Protein AF-A0A7W8AEE6-F1 (afdb_monomer_lite)

Secondary structure (DSSP, 8-state):
---------EEPPPS-STTPPPPP-HHHH-SSSSSS--PPPP--TTEESS-HHHHHHHHHHHSTTTEEEEE-S-THHHHHHHHH-TTHHHHEEEEEE----SS--S-------TT------------SS-----PPP----

InterPro domains:
  IPR001910 Inosine/uridine-preferring nucleoside hydrolase domain [PF01156] (7-103)
  IPR023186 Inosine/uridine-preferring nucleoside hydrolase [PTHR12304] (7-104)
  IPR036452 Ribonucleoside hydrolase-like [G3DSA:3.90.245.10] (1-119)
  IPR036452 Ribonucleoside hydrolase-like [SSF53590] (7-106)

Structure (mmCIF, N/CA/C/O backbone):
data_AF-A0A7W8AEE6-F1
#
_entry.id   AF-A0A7W8AEE6-F1
#
loop_
_atom_site.group_PDB
_atom_site.id
_atom_site.type_symbol
_atom_site.label_atom_id
_atom_site.label_alt_id
_atom_site.label_comp_id
_atom_site.label_asym_id
_atom_site.label_entity_id
_atom_site.label_seq_id
_atom_site.pdbx_PDB_ins_code
_atom_site.Cartn_x
_atom_site.Cartn_y
_atom_site.Cartn_z
_atom_site.occupancy
_atom_site.B_iso_or_equiv
_atom_site.auth_seq_id
_atom_site.auth_comp_id
_atom_site.auth_asym_id
_atom_site.auth_atom_id
_atom_site.pdbx_PDB_model_num
ATOM 1 N N . MET A 1 1 ? 1.374 18.018 -21.351 1.00 42.91 1 MET A N 1
ATOM 2 C CA . MET A 1 1 ? 0.951 16.893 -20.493 1.00 42.91 1 MET A CA 1
ATOM 3 C C . MET A 1 1 ? 0.716 17.477 -19.107 1.00 42.91 1 MET A C 1
ATOM 5 O O . MET A 1 1 ? 1.687 17.771 -18.421 1.00 42.91 1 MET A O 1
ATOM 9 N N . GLU A 1 2 ? -0.526 17.819 -18.765 1.00 39.62 2 GLU A N 1
ATOM 10 C CA . GLU A 1 2 ? -0.835 18.448 -17.473 1.00 39.62 2 GLU A CA 1
ATOM 11 C C . GLU A 1 2 ? -0.493 17.491 -16.326 1.00 39.62 2 GLU A C 1
ATOM 13 O O . GLU A 1 2 ? -0.873 16.320 -16.338 1.00 39.62 2 GLU A O 1
ATOM 18 N N . ARG A 1 3 ? 0.274 17.987 -15.352 1.00 49.72 3 ARG A N 1
ATOM 19 C CA . ARG A 1 3 ? 0.543 17.282 -14.098 1.00 49.72 3 ARG A CA 1
ATOM 20 C C . ARG A 1 3 ? -0.778 17.197 -13.331 1.00 49.72 3 ARG A C 1
ATOM 22 O O . ARG A 1 3 ? -1.329 18.260 -13.046 1.00 49.72 3 ARG A O 1
ATOM 29 N N . PRO A 1 4 ? -1.271 16.017 -12.923 1.00 47.66 4 PRO A N 1
ATOM 30 C CA . PRO A 1 4 ? -2.264 15.989 -11.864 1.00 47.66 4 PRO A CA 1
ATOM 31 C C . PRO A 1 4 ? -1.574 16.524 -10.604 1.00 47.66 4 PRO A C 1
ATOM 33 O O . PRO A 1 4 ? -0.732 15.856 -10.005 1.00 47.66 4 PRO A O 1
ATOM 36 N N . ALA A 1 5 ? -1.864 17.775 -10.250 1.00 52.12 5 ALA A N 1
ATOM 37 C CA . ALA A 1 5 ? -1.551 18.330 -8.944 1.00 52.12 5 ALA A CA 1
ATOM 38 C C . ALA A 1 5 ? -2.446 17.605 -7.935 1.00 52.12 5 ALA A C 1
ATOM 40 O O . ALA A 1 5 ? -3.553 18.045 -7.649 1.00 52.12 5 ALA A O 1
ATOM 41 N N . CYS A 1 6 ? -2.038 16.412 -7.503 1.00 64.44 6 CYS A N 1
ATOM 42 C CA . CYS A 1 6 ? -2.761 15.705 -6.464 1.00 64.44 6 CYS A CA 1
ATOM 43 C C . CYS A 1 6 ? -2.102 16.024 -5.122 1.00 64.44 6 CYS A C 1
ATOM 45 O O . CYS A 1 6 ? -0.984 15.589 -4.855 1.00 64.44 6 CYS A O 1
ATOM 47 N N . ASP A 1 7 ? -2.824 16.731 -4.255 1.00 83.69 7 ASP A N 1
ATOM 48 C CA . ASP A 1 7 ? -2.455 16.983 -2.850 1.00 83.69 7 ASP A CA 1
ATOM 49 C C . ASP A 1 7 ? -2.571 15.713 -1.981 1.00 83.69 7 ASP A C 1
ATOM 51 O O . ASP A 1 7 ? -2.767 15.756 -0.768 1.00 83.69 7 ASP A O 1
ATOM 55 N N . VAL A 1 8 ? -2.488 14.543 -2.617 1.00 89.56 8 VAL A N 1
ATOM 56 C CA . VAL A 1 8 ? -2.652 13.240 -1.987 1.00 89.56 8 VAL A CA 1
ATOM 57 C C . VAL A 1 8 ? -1.343 12.876 -1.288 1.00 89.56 8 VAL A C 1
ATOM 59 O O . VAL A 1 8 ? -0.289 12.878 -1.939 1.00 89.56 8 VAL A O 1
ATOM 62 N N . PRO A 1 9 ? -1.381 12.531 0.011 1.00 92.38 9 PRO A N 1
ATOM 63 C CA . PRO A 1 9 ? -0.184 12.174 0.754 1.00 92.38 9 PRO A CA 1
ATOM 64 C C . PRO A 1 9 ? 0.460 10.915 0.168 1.00 92.38 9 PRO A C 1
ATOM 66 O O . PRO A 1 9 ? -0.190 9.887 -0.033 1.00 92.38 9 PRO A O 1
ATOM 69 N N . LEU A 1 10 ? 1.766 10.992 -0.069 1.00 93.25 10 LEU A N 1
ATOM 70 C CA . LEU A 1 10 ? 2.591 9.885 -0.528 1.00 93.25 10 LEU A CA 1
ATOM 71 C C . LEU A 1 10 ? 3.424 9.373 0.646 1.00 93.25 10 LEU A C 1
ATOM 73 O O . LEU A 1 10 ? 4.173 10.130 1.245 1.00 93.25 10 LEU A O 1
ATOM 77 N N . ALA A 1 11 ? 3.339 8.086 0.968 1.00 95.31 11 ALA A N 1
ATOM 78 C CA . ALA A 1 11 ? 4.130 7.481 2.040 1.00 95.31 11 ALA A CA 1
ATOM 79 C C . ALA A 1 11 ? 5.049 6.385 1.502 1.00 95.31 11 ALA A C 1
ATOM 81 O O . ALA A 1 11 ? 4.654 5.577 0.657 1.00 95.31 11 ALA A O 1
ATOM 82 N N . LYS A 1 12 ? 6.272 6.309 2.035 1.00 94.94 12 LYS A N 1
ATOM 83 C CA . LYS A 1 12 ? 7.222 5.253 1.663 1.00 94.94 12 LYS A CA 1
ATOM 84 C C . LYS A 1 12 ? 6.788 3.906 2.253 1.00 94.94 12 LYS A C 1
ATOM 86 O O . LYS A 1 12 ? 6.501 3.794 3.446 1.00 94.94 12 LYS A O 1
ATOM 91 N N . GLY A 1 13 ? 6.741 2.878 1.406 1.00 93.12 13 GLY A N 1
ATOM 92 C CA . GLY A 1 13 ? 6.409 1.504 1.794 1.00 93.12 13 GLY A CA 1
ATOM 93 C C . GLY A 1 13 ? 7.594 0.703 2.339 1.00 93.12 13 GLY A C 1
ATOM 94 O O . GLY A 1 13 ? 8.749 1.121 2.255 1.00 93.12 13 GLY A O 1
ATOM 95 N N . ALA A 1 14 ? 7.303 -0.484 2.870 1.00 90.69 14 ALA A N 1
ATOM 96 C CA . ALA A 1 14 ? 8.312 -1.445 3.301 1.00 90.69 14 ALA A CA 1
ATOM 97 C C . ALA A 1 14 ? 9.053 -2.070 2.106 1.00 90.69 14 ALA A C 1
ATOM 99 O O . ALA A 1 14 ? 8.448 -2.366 1.075 1.00 90.69 14 ALA A O 1
ATOM 100 N N . GLN A 1 15 ? 10.354 -2.331 2.267 1.00 83.31 15 GLN A N 1
ATOM 101 C CA . GLN A 1 15 ? 11.195 -2.917 1.208 1.00 83.31 15 GLN A CA 1
ATOM 102 C C . GLN A 1 15 ? 10.995 -4.428 1.008 1.00 83.31 15 GLN A C 1
ATOM 104 O O . GLN A 1 15 ? 11.409 -4.983 -0.009 1.00 83.31 15 GLN A O 1
ATOM 109 N N . GLY A 1 16 ? 10.303 -5.080 1.942 1.00 78.69 16 GLY A N 1
ATOM 110 C CA . GLY A 1 16 ? 9.823 -6.446 1.806 1.00 78.69 16 GLY A CA 1
ATOM 111 C C . GLY A 1 16 ? 9.339 -7.018 3.133 1.00 78.69 16 GLY A C 1
ATOM 112 O O . GLY A 1 16 ? 9.352 -6.348 4.167 1.00 78.69 16 GLY A O 1
ATOM 113 N N . LEU A 1 17 ? 8.819 -8.244 3.082 1.00 74.56 17 LEU A N 1
ATOM 114 C CA . LEU A 1 17 ? 8.256 -8.918 4.250 1.00 74.56 17 LEU A CA 1
ATOM 115 C C . LEU A 1 17 ? 9.346 -9.733 4.953 1.00 74.56 17 LEU A C 1
ATOM 117 O O . LEU A 1 17 ? 10.092 -10.448 4.287 1.00 74.56 17 LEU A O 1
ATOM 121 N N . ALA A 1 18 ? 9.406 -9.658 6.286 1.00 71.56 18 ALA A N 1
ATOM 122 C CA . ALA A 1 18 ? 10.310 -10.461 7.118 1.00 71.56 18 ALA A CA 1
ATOM 123 C C . ALA A 1 18 ? 11.795 -10.400 6.689 1.00 71.56 18 ALA A C 1
ATOM 125 O O . ALA A 1 18 ? 12.483 -11.418 6.663 1.00 71.56 18 ALA A O 1
ATOM 126 N N . GLY A 1 19 ? 12.280 -9.211 6.314 1.00 67.75 19 GLY A N 1
ATOM 127 C CA . GLY A 1 19 ? 13.667 -9.009 5.871 1.00 67.75 19 GLY A CA 1
ATOM 128 C C . GLY A 1 19 ? 13.963 -9.487 4.445 1.00 67.75 19 GLY A C 1
ATOM 129 O O . GLY A 1 19 ? 15.110 -9.427 4.013 1.00 67.75 19 GLY A O 1
ATOM 130 N N . GLY A 1 20 ? 12.954 -9.949 3.701 1.00 70.94 20 GLY A N 1
ATOM 131 C CA . GLY A 1 20 ? 13.085 -10.190 2.267 1.00 70.94 20 GLY A CA 1
ATOM 132 C C . GLY A 1 20 ? 13.189 -8.884 1.479 1.00 70.94 20 GLY A C 1
ATOM 133 O O . GLY A 1 20 ? 12.693 -7.847 1.914 1.00 70.94 20 GLY A O 1
ATOM 134 N N . THR A 1 21 ? 13.792 -8.949 0.297 1.00 69.50 21 THR A N 1
ATOM 135 C CA . THR A 1 21 ? 13.828 -7.855 -0.679 1.00 69.50 21 THR A CA 1
ATOM 136 C C . THR A 1 21 ? 12.786 -8.084 -1.770 1.00 69.50 21 THR A C 1
ATOM 138 O O . THR A 1 21 ? 12.470 -9.226 -2.118 1.00 69.50 21 THR A O 1
ATOM 141 N N . ALA A 1 22 ? 12.229 -7.004 -2.314 1.00 71.81 22 ALA A N 1
ATOM 142 C CA . ALA A 1 22 ? 11.427 -7.087 -3.528 1.00 71.81 22 ALA A CA 1
ATOM 143 C C . ALA A 1 22 ? 12.312 -7.514 -4.712 1.00 71.81 22 ALA A C 1
ATOM 145 O O . ALA A 1 22 ? 13.358 -6.915 -4.950 1.00 71.81 22 ALA A O 1
ATOM 146 N N . ASP A 1 23 ? 11.879 -8.538 -5.449 1.00 76.25 23 ASP A N 1
ATOM 147 C CA . ASP A 1 23 ? 12.530 -8.924 -6.701 1.00 76.25 23 ASP A CA 1
ATOM 148 C C . ASP A 1 23 ? 11.976 -8.049 -7.825 1.00 76.25 23 ASP A C 1
ATOM 150 O O . ASP A 1 23 ? 10.766 -8.031 -8.073 1.00 76.25 23 ASP A O 1
ATOM 154 N N . TYR A 1 24 ? 12.866 -7.327 -8.495 1.00 80.94 24 TYR A N 1
ATOM 155 C CA . TYR A 1 24 ? 12.532 -6.492 -9.639 1.00 80.94 24 TYR A CA 1
ATOM 156 C C . TYR A 1 24 ? 12.655 -7.280 -10.949 1.00 80.94 24 TYR A C 1
ATOM 158 O O . TYR A 1 24 ? 13.534 -8.131 -11.080 1.00 80.94 24 TYR A O 1
ATOM 166 N N . VAL A 1 25 ? 11.764 -7.020 -11.912 1.00 86.69 25 VAL A N 1
ATOM 167 C CA . VAL A 1 25 ? 11.703 -7.758 -13.189 1.00 86.69 25 VAL A CA 1
ATOM 168 C C . VAL A 1 25 ? 11.794 -6.779 -14.367 1.00 86.69 25 VAL A C 1
ATOM 170 O O . VAL A 1 25 ? 10.781 -6.510 -15.027 1.00 86.69 25 VAL A O 1
ATOM 173 N N . PRO A 1 26 ? 12.989 -6.223 -14.642 1.00 87.94 26 PRO A N 1
ATOM 174 C CA . PRO A 1 26 ? 13.163 -5.184 -15.657 1.00 87.94 26 PRO A CA 1
ATOM 175 C C . PRO A 1 26 ? 12.814 -5.659 -17.072 1.00 87.94 26 PRO A C 1
ATOM 177 O O . PRO A 1 26 ? 12.391 -4.874 -17.914 1.00 87.94 26 PRO A O 1
ATOM 180 N N . GLN A 1 27 ? 12.877 -6.969 -17.330 1.00 90.81 27 GLN A N 1
ATOM 181 C CA . GLN A 1 27 ? 12.493 -7.568 -18.613 1.00 90.81 27 GLN A CA 1
ATOM 182 C C . GLN A 1 27 ? 11.010 -7.362 -18.957 1.00 90.81 27 GLN A C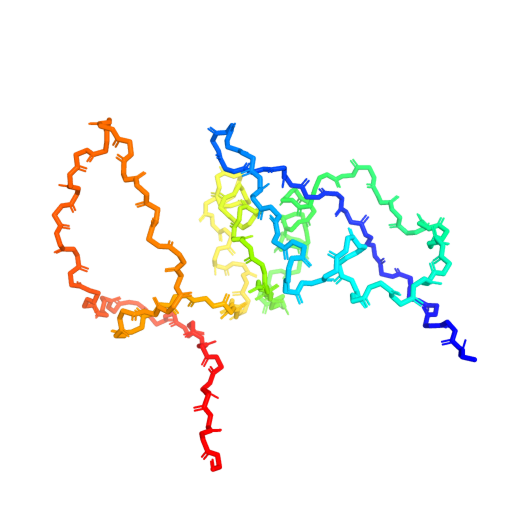 1
ATOM 184 O O . GLN A 1 27 ? 10.635 -7.482 -20.120 1.00 90.81 27 GLN A O 1
ATOM 189 N N . ILE A 1 28 ? 10.162 -7.110 -17.954 1.00 89.38 28 ILE A N 1
ATOM 190 C CA . ILE A 1 28 ? 8.725 -6.871 -18.138 1.00 89.38 28 ILE A CA 1
ATOM 191 C C . ILE A 1 28 ? 8.403 -5.380 -18.007 1.00 89.38 28 ILE A C 1
ATOM 193 O O . ILE A 1 28 ? 7.570 -4.876 -18.756 1.00 89.38 28 ILE A O 1
ATOM 197 N N . HIS A 1 29 ? 9.040 -4.683 -17.063 1.00 89.94 29 HIS A N 1
ATOM 198 C CA . HIS A 1 29 ? 8.655 -3.323 -16.673 1.00 89.94 29 HIS A CA 1
ATOM 199 C C . HIS A 1 29 ? 9.652 -2.225 -17.089 1.00 89.94 29 HIS A C 1
ATOM 201 O O . HIS A 1 29 ? 9.390 -1.059 -16.817 1.00 89.94 29 HIS A O 1
ATOM 207 N N . GLY A 1 30 ? 10.750 -2.554 -17.777 1.00 91.81 30 GLY A N 1
ATOM 208 C CA . GLY A 1 30 ? 11.862 -1.624 -18.023 1.00 91.81 30 GLY A CA 1
ATOM 209 C C . GLY A 1 30 ? 12.769 -1.481 -16.798 1.00 91.81 30 GLY A C 1
ATOM 210 O O . GLY A 1 30 ? 12.471 -2.030 -15.745 1.00 91.81 30 GLY A O 1
ATOM 211 N N . GLU A 1 31 ? 13.879 -0.756 -16.916 1.00 90.44 31 GLU A N 1
ATOM 212 C CA . GLU A 1 31 ? 14.765 -0.449 -15.782 1.00 90.44 31 GLU A CA 1
ATOM 213 C C . GLU A 1 31 ? 14.134 0.592 -14.846 1.00 90.44 31 GLU A C 1
ATOM 215 O O . GLU A 1 31 ? 14.318 0.525 -13.634 1.00 90.44 31 GLU A O 1
ATOM 220 N N . ASP A 1 32 ? 13.298 1.481 -15.384 1.00 87.50 32 ASP A N 1
ATOM 221 C CA . ASP A 1 32 ? 12.600 2.552 -14.656 1.00 87.50 32 ASP A CA 1
ATOM 222 C C . ASP A 1 32 ? 11.226 2.149 -14.076 1.00 87.50 32 ASP A C 1
ATOM 224 O O . ASP A 1 32 ? 10.614 2.913 -13.332 1.00 87.50 32 ASP A O 1
ATOM 228 N N . GLY A 1 33 ? 10.716 0.964 -14.422 1.00 88.25 33 GLY A N 1
ATOM 229 C CA . GLY A 1 33 ? 9.406 0.458 -14.004 1.00 88.25 33 GLY A CA 1
ATOM 230 C C . GLY A 1 33 ? 8.244 0.974 -14.858 1.00 88.25 33 GLY A C 1
ATOM 231 O O . GLY A 1 33 ? 7.096 0.577 -14.641 1.00 88.25 33 GLY A O 1
ATOM 232 N N . PHE A 1 34 ? 8.543 1.821 -15.844 1.00 90.50 34 PHE A N 1
ATOM 233 C CA . PHE A 1 34 ? 7.612 2.476 -16.760 1.00 90.50 34 PHE A CA 1
ATOM 234 C C . PHE A 1 34 ? 7.920 2.174 -18.237 1.00 90.50 34 PHE A C 1
ATOM 236 O O . PHE A 1 34 ? 7.438 2.869 -19.129 1.00 90.50 34 PHE A O 1
ATOM 243 N N . GLY A 1 35 ? 8.685 1.116 -18.516 1.00 91.25 35 GLY A N 1
ATOM 244 C CA . GLY A 1 35 ? 9.025 0.692 -19.873 1.00 91.25 35 GLY A CA 1
ATOM 245 C C . GLY A 1 35 ? 10.133 1.517 -20.530 1.00 91.25 35 GLY A C 1
ATOM 246 O O . GLY A 1 35 ? 10.169 1.596 -21.755 1.00 91.25 35 GLY A O 1
ATOM 247 N N . ASN A 1 36 ? 11.035 2.108 -19.742 1.00 91.19 36 ASN A N 1
ATOM 248 C CA . ASN A 1 36 ? 12.108 3.007 -20.185 1.00 91.19 36 ASN A CA 1
ATOM 249 C C . ASN A 1 36 ? 11.570 4.253 -20.903 1.00 91.19 36 ASN A C 1
ATOM 251 O O . ASN A 1 36 ? 12.128 4.711 -21.901 1.00 91.19 36 ASN A O 1
ATOM 255 N N . ALA A 1 37 ? 10.454 4.784 -20.405 1.00 90.25 37 ALA A N 1
ATOM 256 C CA . ALA A 1 37 ? 9.763 5.926 -20.992 1.00 90.25 37 ALA A CA 1
ATOM 257 C C . ALA A 1 37 ? 10.473 7.266 -20.722 1.00 90.25 37 ALA A C 1
ATOM 259 O O . ALA A 1 37 ? 10.105 8.272 -21.329 1.00 90.25 37 ALA A O 1
ATOM 260 N N . ASN A 1 38 ? 11.495 7.285 -19.854 1.00 89.25 38 ASN A N 1
ATOM 261 C CA . ASN A 1 38 ? 12.295 8.469 -19.510 1.00 89.25 38 ASN A CA 1
ATOM 262 C C . ASN A 1 38 ? 11.441 9.646 -19.007 1.00 89.25 38 ASN A C 1
ATOM 264 O O . ASN A 1 38 ? 11.606 10.791 -19.437 1.00 89.25 38 ASN A O 1
ATOM 268 N N . PHE A 1 39 ? 10.505 9.367 -18.097 1.00 88.00 39 PHE A N 1
ATOM 269 C CA . PHE A 1 39 ? 9.761 10.421 -17.410 1.00 88.00 39 PHE A CA 1
ATOM 270 C C . PHE A 1 39 ? 10.695 11.268 -16.528 1.00 88.00 39 PHE A C 1
ATOM 272 O O . PHE A 1 39 ? 11.660 10.737 -15.979 1.00 88.00 39 PHE A O 1
ATOM 279 N N . PRO A 1 40 ? 10.418 12.575 -16.363 1.00 87.25 40 PRO A N 1
ATOM 280 C CA . PRO A 1 40 ? 11.169 13.402 -15.429 1.00 87.25 40 PRO A CA 1
ATOM 281 C C . PRO A 1 40 ? 10.931 12.939 -13.989 1.00 87.25 40 PRO A C 1
ATOM 283 O O . PRO A 1 40 ? 9.820 12.525 -13.641 1.00 87.25 40 PRO A O 1
ATOM 286 N N . ASP A 1 41 ? 11.952 13.079 -13.144 1.00 84.31 41 ASP A N 1
ATOM 287 C CA . ASP A 1 41 ? 11.821 12.782 -11.721 1.00 84.31 41 ASP A CA 1
ATOM 288 C C . ASP A 1 41 ? 10.706 13.632 -11.089 1.00 84.31 41 ASP A C 1
ATOM 290 O O . ASP A 1 41 ? 10.641 14.852 -11.302 1.00 84.31 41 ASP A O 1
ATOM 294 N N . PRO A 1 42 ? 9.801 13.022 -10.305 1.00 83.94 42 PRO A N 1
ATOM 295 C CA . PRO A 1 42 ? 8.752 13.774 -9.646 1.00 83.94 42 PRO A CA 1
ATOM 296 C C . PRO A 1 42 ? 9.343 14.609 -8.505 1.00 83.94 42 PRO A C 1
ATOM 298 O O . PRO A 1 42 ? 10.294 14.218 -7.837 1.00 83.94 42 PRO A O 1
ATOM 301 N N . ALA A 1 43 ? 8.725 15.752 -8.214 1.00 84.25 43 ALA A N 1
ATOM 302 C CA . ALA A 1 43 ? 9.180 16.654 -7.153 1.00 84.25 43 ALA A CA 1
ATOM 303 C C . ALA A 1 43 ? 8.894 16.145 -5.718 1.00 84.25 43 ALA A C 1
ATOM 305 O O . ALA A 1 43 ? 9.241 16.826 -4.759 1.00 84.25 43 ALA A O 1
ATOM 306 N N . TYR A 1 44 ? 8.227 14.988 -5.565 1.00 85.25 44 TYR A N 1
ATOM 307 C CA . TYR A 1 44 ? 7.865 14.346 -4.287 1.00 85.25 44 TYR A CA 1
ATOM 308 C C . TYR A 1 44 ? 7.267 15.290 -3.220 1.00 85.25 44 TYR A C 1
ATOM 310 O O . TYR A 1 44 ? 7.444 15.082 -2.022 1.00 85.25 44 TYR A O 1
ATOM 318 N N . THR A 1 45 ? 6.521 16.316 -3.634 1.00 87.94 45 THR A N 1
ATOM 319 C CA . THR A 1 45 ? 6.047 17.397 -2.749 1.00 87.94 45 THR A CA 1
ATOM 320 C C . THR A 1 45 ? 5.059 16.946 -1.674 1.00 87.94 45 THR A C 1
ATOM 322 O O . THR A 1 45 ? 4.901 17.634 -0.674 1.00 87.94 45 THR A O 1
ATOM 325 N N . THR A 1 46 ? 4.400 15.800 -1.861 1.00 89.94 46 THR A N 1
ATOM 326 C CA . THR A 1 46 ? 3.444 15.227 -0.901 1.00 89.94 46 THR A CA 1
ATOM 327 C C . THR A 1 46 ? 4.021 14.057 -0.103 1.00 89.94 46 THR A C 1
ATOM 329 O O . THR A 1 46 ? 3.273 13.338 0.562 1.00 89.94 46 THR A O 1
ATOM 332 N N . LEU A 1 47 ? 5.340 13.832 -0.168 1.00 92.56 47 LEU A N 1
ATOM 333 C CA . LEU A 1 47 ? 5.996 12.769 0.585 1.00 92.56 47 LEU A CA 1
ATOM 334 C C . LEU A 1 47 ? 5.924 13.060 2.090 1.00 92.56 47 LEU A C 1
ATOM 336 O O . LEU A 1 47 ? 6.527 14.011 2.583 1.00 92.56 47 LEU A O 1
ATOM 340 N N . VAL A 1 48 ? 5.214 12.211 2.826 1.00 94.69 48 VAL A N 1
ATOM 341 C CA . VAL A 1 48 ? 5.109 12.288 4.284 1.00 94.69 48 VAL A CA 1
ATOM 342 C C . VAL A 1 48 ? 6.181 11.430 4.959 1.00 94.69 48 VAL A C 1
ATOM 344 O O . VAL A 1 48 ? 6.602 10.399 4.432 1.00 94.69 48 VAL A O 1
ATOM 347 N N . GLY A 1 49 ? 6.605 11.835 6.161 1.00 94.50 49 GLY A N 1
ATOM 348 C CA . GLY A 1 49 ? 7.591 11.093 6.961 1.00 94.50 49 GLY A CA 1
ATOM 349 C C . GLY A 1 49 ? 7.061 9.785 7.565 1.00 94.50 49 GLY A C 1
ATOM 350 O O . GLY A 1 49 ? 7.842 8.933 7.986 1.00 94.50 49 GLY A O 1
ATOM 351 N N . THR A 1 50 ? 5.740 9.605 7.596 1.00 95.56 50 THR A N 1
ATOM 352 C CA . THR A 1 50 ? 5.090 8.402 8.125 1.00 95.56 50 THR A CA 1
ATOM 353 C C . THR A 1 50 ? 5.233 7.229 7.156 1.00 95.56 50 THR A C 1
ATOM 355 O O . THR A 1 50 ? 5.008 7.359 5.953 1.00 95.56 50 THR A O 1
ATOM 358 N N . ALA A 1 51 ? 5.562 6.046 7.679 1.00 96.25 51 ALA A N 1
ATOM 359 C CA . ALA A 1 51 ? 5.609 4.822 6.883 1.00 96.25 51 ALA A CA 1
ATOM 360 C C . ALA A 1 51 ? 4.214 4.438 6.355 1.00 96.25 51 ALA A C 1
ATOM 362 O O . ALA A 1 51 ? 3.219 4.570 7.067 1.00 96.25 51 ALA A O 1
ATOM 363 N N . ALA A 1 52 ? 4.131 3.880 5.142 1.00 96.12 52 ALA A N 1
ATOM 364 C CA . ALA A 1 52 ? 2.850 3.598 4.480 1.00 96.12 52 ALA A CA 1
ATOM 365 C C . ALA A 1 52 ? 1.906 2.690 5.292 1.00 96.12 52 ALA A C 1
ATOM 367 O O . ALA A 1 52 ? 0.691 2.885 5.273 1.00 96.12 52 ALA A O 1
ATOM 368 N N . ALA A 1 53 ? 2.450 1.708 6.022 1.00 95.88 53 ALA A N 1
ATOM 369 C CA . ALA A 1 53 ? 1.655 0.834 6.885 1.00 95.88 53 ALA A CA 1
ATOM 370 C C . ALA A 1 53 ? 1.034 1.599 8.065 1.00 95.88 53 ALA A C 1
ATOM 372 O O . ALA A 1 53 ? -0.145 1.414 8.351 1.00 95.88 53 ALA A O 1
ATOM 373 N N . GLN A 1 54 ? 1.800 2.496 8.694 1.00 97.19 54 GLN A N 1
ATOM 374 C CA . GLN A 1 54 ? 1.306 3.334 9.786 1.00 97.19 54 GLN A CA 1
ATOM 375 C C . GLN A 1 54 ? 0.268 4.337 9.275 1.00 97.19 54 GLN A C 1
ATOM 377 O O . GLN A 1 54 ? -0.813 4.420 9.843 1.00 97.19 54 GLN A O 1
ATOM 382 N N . LEU A 1 55 ? 0.532 4.992 8.138 1.00 97.19 55 LEU A N 1
ATOM 383 C CA . LEU A 1 55 ? -0.435 5.899 7.513 1.00 97.19 55 LEU A CA 1
ATOM 384 C C . LEU A 1 55 ? -1.763 5.185 7.203 1.00 97.19 55 LEU A C 1
ATOM 386 O O . LEU A 1 55 ? -2.830 5.750 7.412 1.00 97.19 55 LEU A O 1
ATOM 390 N N . THR A 1 56 ? -1.709 3.928 6.748 1.00 96.69 56 THR A N 1
ATOM 391 C CA . THR A 1 56 ? -2.916 3.117 6.503 1.00 96.69 56 THR A CA 1
ATOM 392 C C . THR A 1 56 ? -3.728 2.916 7.786 1.00 96.69 56 THR A C 1
ATOM 394 O O . THR A 1 56 ? -4.949 3.053 7.764 1.00 96.69 56 THR A O 1
ATOM 397 N N . VAL A 1 57 ? -3.060 2.596 8.899 1.00 97.38 57 VAL A N 1
ATOM 398 C CA . VAL A 1 57 ? -3.707 2.413 10.208 1.00 97.38 57 VAL A CA 1
ATOM 399 C C . VAL A 1 57 ? -4.298 3.727 10.711 1.00 97.38 57 VAL A C 1
ATOM 401 O O . VAL A 1 57 ? -5.449 3.748 11.143 1.00 97.38 57 VAL A O 1
ATOM 404 N N . ASP A 1 58 ? -3.547 4.823 10.620 1.00 97.06 58 ASP A N 1
ATOM 405 C CA . ASP A 1 58 ? -3.981 6.137 11.095 1.00 97.06 58 ASP A CA 1
ATOM 406 C C . ASP A 1 58 ? -5.224 6.610 10.339 1.00 97.06 58 ASP A C 1
ATOM 408 O O . ASP A 1 58 ? -6.220 6.977 10.963 1.00 97.06 58 ASP A O 1
ATOM 412 N N . LEU A 1 59 ? -5.216 6.503 9.007 1.00 96.38 59 LEU A N 1
ATOM 413 C CA . LEU A 1 59 ? -6.372 6.845 8.180 1.00 96.38 59 LEU A CA 1
ATOM 414 C C . LEU A 1 59 ? -7.575 5.949 8.497 1.00 96.38 59 LEU A C 1
ATOM 416 O O . LEU A 1 59 ? -8.684 6.453 8.651 1.00 96.38 59 LEU A O 1
ATOM 420 N N . ALA A 1 60 ? -7.382 4.636 8.656 1.00 96.69 60 ALA A N 1
ATOM 421 C CA . ALA A 1 60 ? -8.476 3.719 8.991 1.00 96.69 60 ALA A CA 1
ATOM 422 C C . ALA A 1 60 ? -9.063 3.959 10.391 1.00 96.69 60 ALA A C 1
ATOM 424 O O . ALA A 1 60 ? -10.233 3.661 10.634 1.00 96.69 60 ALA A O 1
ATOM 425 N N . ARG A 1 61 ? -8.272 4.495 11.326 1.00 96.06 61 ARG A N 1
ATOM 426 C CA . ARG A 1 61 ? -8.753 4.914 12.650 1.00 96.06 61 ARG A CA 1
ATOM 427 C C . ARG A 1 61 ? -9.507 6.237 12.599 1.00 96.06 61 ARG A C 1
ATOM 429 O O . ARG A 1 61 ? -10.482 6.376 13.328 1.00 96.06 61 ARG A O 1
ATOM 436 N N . GLN A 1 62 ? -9.065 7.169 11.759 1.00 96.75 62 GLN A N 1
ATOM 437 C CA . GLN A 1 62 ? -9.715 8.468 11.563 1.00 96.75 62 GLN A CA 1
ATOM 438 C C . GLN A 1 62 ? -11.038 8.344 10.795 1.00 96.75 62 GLN A C 1
ATOM 440 O O . GLN A 1 62 ? -11.981 9.066 11.100 1.00 96.75 62 GLN A O 1
ATOM 445 N N . HIS A 1 63 ? -11.122 7.397 9.855 1.00 95.75 63 HIS A N 1
ATOM 446 C CA . HIS A 1 63 ? -12.262 7.214 8.948 1.00 95.75 63 HIS A CA 1
ATOM 447 C C . HIS A 1 63 ? -12.788 5.763 8.960 1.00 95.75 63 HIS A C 1
ATOM 449 O O . HIS A 1 63 ? -12.713 5.052 7.947 1.00 95.75 63 HIS A O 1
ATOM 455 N N . PRO A 1 64 ? -13.282 5.264 10.108 1.00 94.38 64 PRO A N 1
ATOM 456 C CA . PRO A 1 64 ? -13.727 3.882 10.227 1.00 94.38 64 PRO A CA 1
ATOM 457 C C . PRO A 1 64 ? -14.965 3.620 9.359 1.00 94.38 64 PRO A C 1
ATOM 459 O O . PRO A 1 64 ? -15.982 4.294 9.470 1.00 94.38 64 PRO A O 1
ATOM 462 N N . GLY A 1 65 ? -14.897 2.593 8.517 1.00 93.44 65 GLY A N 1
ATOM 463 C CA . GLY A 1 65 ? -15.990 2.164 7.645 1.00 93.44 65 GLY A CA 1
ATOM 464 C C . GLY A 1 65 ? -16.108 2.946 6.335 1.00 93.44 65 GLY A C 1
ATOM 465 O O . GLY A 1 65 ? -16.976 2.613 5.528 1.00 93.44 65 GLY A O 1
ATOM 466 N N . GLU A 1 66 ? -15.225 3.918 6.085 1.00 95.44 66 GLU A N 1
ATOM 467 C CA . GLU A 1 66 ? -15.241 4.763 4.879 1.00 95.44 66 GLU A CA 1
ATOM 468 C C . GLU A 1 66 ? -14.158 4.379 3.858 1.00 95.44 66 GLU A C 1
ATOM 470 O O . GLU A 1 66 ? -14.289 4.646 2.661 1.00 95.44 66 GLU A O 1
ATOM 475 N N . LEU A 1 67 ? -13.072 3.741 4.308 1.00 96.00 67 LEU A N 1
ATOM 476 C CA . LEU A 1 67 ? -11.912 3.483 3.459 1.00 96.00 67 LEU A CA 1
ATOM 477 C C . LEU A 1 67 ? -11.997 2.154 2.706 1.00 96.00 67 LEU A C 1
ATOM 479 O O . LEU A 1 67 ? -12.224 1.085 3.278 1.00 96.00 67 LEU A O 1
ATOM 483 N N . THR A 1 68 ? -11.682 2.212 1.411 1.00 96.00 68 THR A N 1
ATOM 484 C CA . THR A 1 68 ? -11.399 1.031 0.588 1.00 96.00 68 THR A CA 1
ATOM 485 C C . THR A 1 68 ? -9.901 0.915 0.335 1.00 96.00 68 THR A C 1
ATOM 487 O O . THR A 1 68 ? -9.294 1.792 -0.274 1.00 96.00 68 THR A O 1
ATOM 490 N N . TYR A 1 69 ? -9.303 -0.197 0.756 1.00 95.50 69 TYR A N 1
ATOM 491 C CA . TYR A 1 69 ? -7.894 -0.482 0.509 1.00 95.50 69 TYR A CA 1
ATOM 492 C C . TYR A 1 69 ? -7.706 -1.169 -0.847 1.00 95.50 69 TYR A C 1
ATOM 494 O O . TYR A 1 69 ? -8.333 -2.198 -1.112 1.00 95.50 69 TYR A O 1
ATOM 502 N N . ILE A 1 70 ? -6.809 -0.643 -1.688 1.00 96.19 70 ILE A N 1
ATOM 503 C CA . ILE A 1 70 ? -6.485 -1.209 -3.005 1.00 96.19 70 ILE A CA 1
ATOM 504 C C . ILE A 1 70 ? -5.015 -1.649 -3.039 1.00 96.19 70 ILE A C 1
ATOM 506 O O . ILE A 1 70 ? -4.104 -0.827 -3.017 1.00 96.19 70 ILE A O 1
ATOM 510 N N . GLY A 1 71 ? -4.777 -2.959 -3.122 1.00 94.38 71 GLY A N 1
ATOM 511 C CA . GLY A 1 71 ? -3.445 -3.561 -3.207 1.00 94.38 71 GLY A CA 1
ATOM 512 C C . GLY A 1 71 ? -3.107 -4.038 -4.619 1.00 94.38 71 GLY A C 1
ATOM 513 O O . GLY A 1 71 ? -3.520 -5.125 -5.017 1.00 94.38 71 GLY A O 1
ATOM 514 N N . LEU A 1 72 ? -2.341 -3.250 -5.377 1.00 92.75 72 LEU A N 1
ATOM 515 C CA . LEU A 1 72 ? -1.917 -3.610 -6.744 1.00 92.75 72 LEU A CA 1
ATOM 516 C C . LEU A 1 72 ? -0.543 -4.294 -6.811 1.00 92.75 72 LEU A C 1
ATOM 518 O O . LEU A 1 72 ? -0.189 -4.859 -7.840 1.00 92.75 72 LEU A O 1
ATOM 522 N N . GLY A 1 73 ? 0.224 -4.245 -5.724 1.00 88.75 73 GLY A N 1
ATOM 523 C CA . GLY A 1 73 ? 1.536 -4.875 -5.611 1.00 88.75 73 GLY A CA 1
ATOM 524 C C . GLY A 1 73 ? 1.587 -5.928 -4.502 1.00 88.75 73 GLY A C 1
ATOM 525 O O . GLY A 1 73 ? 0.547 -6.377 -4.008 1.00 88.75 73 GLY A O 1
ATOM 526 N N . PRO A 1 74 ? 2.798 -6.315 -4.065 1.00 89.31 74 PRO A N 1
ATOM 527 C CA . PRO A 1 74 ? 2.970 -7.170 -2.900 1.00 89.31 74 PRO A CA 1
ATOM 528 C C . PRO A 1 74 ? 2.231 -6.602 -1.682 1.00 89.31 74 PRO A C 1
ATOM 530 O O . PRO A 1 74 ? 2.395 -5.437 -1.325 1.00 89.31 74 PRO A O 1
ATOM 533 N N . LEU A 1 75 ? 1.451 -7.442 -0.999 1.00 92.69 75 LEU A N 1
ATOM 534 C CA . LEU A 1 75 ? 0.624 -7.043 0.150 1.00 92.69 75 LEU A CA 1
ATOM 535 C C . LEU A 1 75 ? 1.432 -6.825 1.446 1.00 92.69 75 LEU A C 1
ATOM 537 O O . LEU A 1 75 ? 0.887 -6.913 2.542 1.00 92.69 75 LEU A O 1
ATOM 541 N N . THR A 1 76 ? 2.732 -6.537 1.337 1.00 92.50 76 THR A N 1
ATOM 542 C CA . THR A 1 76 ? 3.659 -6.360 2.463 1.00 92.50 76 THR A CA 1
ATOM 543 C C . THR A 1 76 ? 3.198 -5.254 3.410 1.00 92.50 76 THR A C 1
ATOM 545 O O . THR A 1 76 ? 3.147 -5.469 4.616 1.00 92.50 76 THR A O 1
ATOM 548 N N . ASN A 1 77 ? 2.812 -4.089 2.878 1.00 94.31 77 ASN A N 1
ATOM 549 C CA . ASN A 1 77 ? 2.356 -2.968 3.707 1.00 94.31 77 ASN A CA 1
ATOM 550 C C . ASN A 1 77 ? 1.054 -3.297 4.443 1.00 94.31 77 ASN A C 1
ATOM 552 O O . ASN A 1 77 ? 0.923 -2.954 5.612 1.00 94.31 77 ASN A O 1
ATOM 556 N N . LEU A 1 78 ? 0.126 -4.002 3.788 1.00 94.62 78 LEU A N 1
ATOM 557 C CA . LEU A 1 78 ? -1.115 -4.450 4.419 1.00 94.62 78 LEU A CA 1
ATOM 558 C C . LEU A 1 78 ? -0.838 -5.470 5.530 1.00 94.62 78 LEU A C 1
ATOM 560 O O . LEU A 1 78 ? -1.421 -5.377 6.603 1.00 94.62 78 LEU A O 1
ATOM 564 N N . ALA A 1 79 ? 0.078 -6.415 5.302 1.00 93.69 79 ALA A N 1
ATOM 565 C CA . ALA A 1 79 ? 0.474 -7.386 6.318 1.00 93.69 79 ALA A CA 1
ATOM 566 C C . ALA A 1 79 ? 1.095 -6.706 7.549 1.00 93.69 79 ALA A C 1
ATOM 568 O O . ALA A 1 79 ? 0.758 -7.062 8.672 1.00 93.69 79 ALA A O 1
ATOM 569 N N . ILE A 1 80 ? 1.957 -5.704 7.349 1.00 94.69 80 ILE A N 1
ATOM 570 C CA . ILE A 1 80 ? 2.532 -4.917 8.450 1.00 94.69 80 ILE A CA 1
ATOM 571 C C . ILE A 1 80 ? 1.442 -4.102 9.157 1.00 94.69 80 ILE A C 1
ATOM 573 O O . ILE A 1 80 ? 1.402 -4.087 10.381 1.00 94.69 80 ILE A O 1
ATOM 577 N N . ALA A 1 81 ? 0.525 -3.479 8.414 1.00 95.69 81 ALA A N 1
ATOM 578 C CA . ALA A 1 81 ? -0.586 -2.726 8.996 1.00 95.69 81 ALA A CA 1
ATOM 579 C C . ALA A 1 81 ? -1.482 -3.609 9.884 1.00 95.69 81 ALA A C 1
ATOM 581 O O . ALA A 1 81 ? -1.880 -3.177 10.958 1.00 95.69 81 ALA A O 1
ATOM 582 N N . LEU A 1 82 ? -1.721 -4.867 9.496 1.00 95.31 82 LEU A N 1
ATOM 583 C CA . LEU A 1 82 ? -2.457 -5.844 10.312 1.00 95.31 82 LEU A CA 1
ATOM 584 C C . LEU A 1 82 ? -1.716 -6.262 11.589 1.00 95.31 82 LEU A C 1
ATOM 586 O O . LEU A 1 82 ? -2.355 -6.636 12.567 1.00 95.31 82 LEU A O 1
ATOM 590 N N . LEU A 1 83 ? -0.380 -6.223 11.591 1.00 94.56 83 LEU A N 1
ATOM 591 C CA . LEU A 1 83 ? 0.408 -6.457 12.806 1.00 94.56 83 LEU A CA 1
ATOM 592 C C . LEU A 1 83 ? 0.342 -5.258 13.762 1.00 94.56 83 LEU A C 1
ATOM 594 O O . LEU A 1 83 ? 0.377 -5.450 14.973 1.00 94.56 83 LEU A O 1
ATOM 598 N N . LEU A 1 84 ? 0.253 -4.040 13.221 1.00 95.50 84 LEU A N 1
ATOM 599 C CA . LEU A 1 84 ? 0.120 -2.802 13.997 1.00 95.50 84 LEU A CA 1
ATOM 600 C C . LEU A 1 84 ? -1.302 -2.608 14.548 1.00 95.50 84 LEU A C 1
ATOM 602 O O . LEU A 1 84 ? -1.472 -2.090 15.651 1.00 95.50 84 LEU A O 1
ATOM 606 N N . ASP A 1 85 ? -2.318 -3.005 13.783 1.00 95.62 85 ASP A N 1
ATOM 607 C CA . ASP A 1 85 ? -3.728 -2.937 14.164 1.00 95.62 85 ASP A CA 1
ATOM 608 C C . ASP A 1 85 ? -4.470 -4.208 13.703 1.00 95.62 85 ASP A C 1
ATOM 610 O O . ASP A 1 85 ? -4.892 -4.302 12.545 1.00 95.62 85 ASP A O 1
ATOM 614 N N . PRO A 1 86 ? -4.646 -5.201 14.596 1.00 96.06 86 PRO A N 1
ATOM 615 C CA . PRO A 1 86 ? -5.376 -6.430 14.283 1.00 96.06 86 PRO A CA 1
ATOM 616 C C . PRO A 1 86 ? -6.850 -6.206 13.917 1.00 96.06 86 PRO A C 1
ATOM 618 O O . PRO A 1 86 ? -7.429 -7.020 13.194 1.00 96.06 86 PRO A O 1
ATOM 621 N N . ASP A 1 87 ? -7.446 -5.097 14.367 1.00 94.31 87 ASP A N 1
ATOM 622 C CA . ASP A 1 87 ? -8.840 -4.740 14.096 1.00 94.31 87 ASP A CA 1
ATOM 623 C C . ASP A 1 87 ? -9.003 -3.956 12.788 1.00 94.31 87 ASP A C 1
ATOM 625 O O . ASP A 1 87 ? -10.131 -3.666 12.383 1.00 94.31 87 ASP A O 1
ATOM 629 N N . LEU A 1 88 ? -7.911 -3.661 12.072 1.00 94.81 88 LEU A N 1
ATOM 630 C CA . LEU A 1 88 ? -7.923 -2.955 10.788 1.00 94.81 88 LEU A CA 1
ATOM 631 C C . LEU A 1 88 ? -8.992 -3.464 9.798 1.00 94.81 88 LEU A C 1
ATOM 633 O O . LEU A 1 88 ? -9.665 -2.628 9.195 1.00 94.81 88 LEU A O 1
ATOM 637 N N . PRO A 1 89 ? -9.243 -4.782 9.632 1.00 92.62 89 PRO A N 1
ATOM 638 C CA . PRO A 1 89 ? -10.274 -5.259 8.710 1.00 92.62 89 PRO A CA 1
ATOM 639 C C . PRO A 1 89 ? -11.695 -4.832 9.076 1.00 92.62 89 PRO A C 1
ATOM 641 O O . PRO A 1 89 ? -12.544 -4.752 8.197 1.00 92.62 89 PRO A O 1
ATOM 644 N N . THR A 1 90 ? -11.963 -4.569 10.356 1.00 94.00 90 THR A N 1
ATOM 645 C CA . THR A 1 90 ? -13.272 -4.079 10.817 1.00 94.00 90 THR A CA 1
ATOM 646 C C . THR A 1 90 ? -13.468 -2.595 10.520 1.00 94.00 90 THR A C 1
ATOM 648 O O . THR A 1 90 ? -14.598 -2.121 10.455 1.00 94.00 90 THR A O 1
ATOM 651 N N . ARG A 1 91 ? -12.365 -1.868 10.305 1.00 94.19 91 ARG A N 1
ATOM 652 C CA . ARG A 1 91 ? -12.341 -0.429 10.028 1.00 94.19 91 ARG A CA 1
ATOM 653 C C . ARG A 1 91 ? -12.378 -0.110 8.536 1.00 94.19 91 ARG A C 1
ATOM 655 O O . ARG A 1 91 ? -12.645 1.028 8.174 1.00 94.19 91 ARG A O 1
ATOM 662 N N . LEU A 1 92 ? -12.099 -1.076 7.666 1.00 94.88 92 LEU A N 1
ATOM 663 C CA . LEU A 1 92 ? -12.122 -0.885 6.216 1.00 94.88 92 LEU A CA 1
ATOM 664 C C . LEU A 1 92 ? -13.470 -1.331 5.647 1.00 94.88 92 LEU A C 1
ATOM 666 O O . LEU A 1 92 ? -13.945 -2.423 5.947 1.00 94.88 92 LEU A O 1
ATOM 670 N N . THR A 1 93 ? -14.053 -0.535 4.751 1.00 95.75 93 THR A N 1
ATOM 671 C CA . THR A 1 93 ? -15.270 -0.920 4.019 1.00 95.75 93 THR A CA 1
ATOM 672 C C . THR A 1 93 ? -14.998 -2.123 3.125 1.00 95.75 93 THR A C 1
ATOM 674 O O . THR A 1 93 ? -15.825 -3.024 2.975 1.00 95.75 93 THR A O 1
ATOM 677 N N . ARG A 1 94 ? -13.833 -2.114 2.465 1.00 93.88 94 ARG A N 1
ATOM 678 C CA . ARG A 1 94 ? -13.480 -3.097 1.446 1.00 93.88 94 ARG A CA 1
ATOM 679 C C . ARG A 1 94 ? -11.974 -3.187 1.267 1.00 93.88 94 ARG A C 1
ATOM 681 O O . ARG A 1 94 ? -11.257 -2.197 1.355 1.00 93.88 94 ARG A O 1
ATOM 688 N N . ILE A 1 95 ? -11.511 -4.387 0.934 1.00 94.31 95 ILE A N 1
ATOM 689 C CA . ILE A 1 95 ? -10.138 -4.633 0.497 1.00 94.31 95 ILE A CA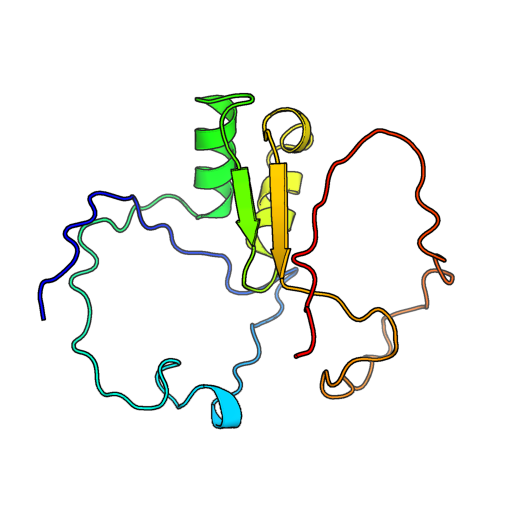 1
ATOM 690 C C . ILE A 1 95 ? -10.207 -5.269 -0.892 1.00 94.31 95 ILE A C 1
ATOM 692 O O . ILE A 1 95 ? -10.829 -6.319 -1.079 1.00 94.31 95 ILE A O 1
ATOM 696 N N . VAL A 1 96 ? -9.591 -4.620 -1.875 1.00 94.25 96 VAL A N 1
ATOM 697 C CA . VAL A 1 96 ? -9.462 -5.092 -3.257 1.00 94.25 96 VAL A CA 1
ATOM 698 C C . VAL A 1 96 ? -7.985 -5.296 -3.539 1.00 94.25 96 VAL A C 1
ATOM 700 O O . VAL A 1 96 ? -7.179 -4.415 -3.266 1.00 94.25 96 VAL A O 1
ATOM 703 N N . TRP A 1 97 ? -7.601 -6.441 -4.094 1.00 94.31 97 TRP A N 1
ATOM 704 C CA . TRP A 1 97 ? -6.215 -6.645 -4.500 1.00 94.31 97 TRP A CA 1
ATOM 705 C C . TRP A 1 97 ? -6.085 -7.414 -5.807 1.00 94.31 97 TRP A C 1
ATOM 707 O O . TRP A 1 97 ? -6.937 -8.229 -6.175 1.00 94.31 97 TRP A O 1
ATOM 717 N N . MET A 1 98 ? -4.971 -7.165 -6.485 1.00 89.81 98 MET A N 1
ATOM 718 C CA . MET A 1 98 ? -4.539 -7.879 -7.675 1.00 89.81 98 MET A CA 1
ATOM 719 C C . MET A 1 98 ? -3.501 -8.923 -7.258 1.00 89.81 98 MET A C 1
ATOM 721 O O . MET A 1 98 ? -2.411 -8.591 -6.804 1.00 89.81 98 MET A O 1
ATOM 725 N N . GLY A 1 99 ? -3.860 -10.208 -7.334 1.00 82.69 99 GLY A N 1
ATOM 726 C CA . GLY A 1 99 ? -2.930 -11.280 -6.986 1.00 82.69 99 GLY A CA 1
ATOM 727 C C . GLY A 1 99 ? -3.557 -12.650 -6.729 1.00 82.69 99 GLY A C 1
ATOM 728 O O . GLY A 1 99 ? -4.752 -12.803 -6.452 1.00 82.69 99 GLY A O 1
ATOM 729 N N . GLY A 1 100 ? -2.699 -13.669 -6.788 1.00 77.12 100 GLY A N 1
ATOM 730 C CA . GLY A 1 100 ? -3.056 -15.079 -6.645 1.00 77.12 100 GLY A CA 1
ATOM 731 C C . GLY A 1 100 ? -3.305 -15.777 -7.983 1.00 77.12 100 GLY A C 1
ATOM 732 O O . GLY A 1 100 ? -3.594 -15.151 -8.996 1.00 77.12 100 GLY A O 1
ATOM 733 N N . ALA A 1 101 ? -3.191 -17.104 -7.984 1.00 74.50 101 ALA A N 1
ATOM 734 C CA . ALA A 1 101 ? -3.453 -17.930 -9.154 1.00 74.50 101 ALA A CA 1
ATOM 735 C C . ALA A 1 101 ? -4.397 -19.076 -8.791 1.00 74.50 101 ALA A C 1
ATOM 737 O O . ALA A 1 101 ? -4.109 -19.861 -7.892 1.00 74.50 101 ALA A O 1
ATOM 738 N N . VAL A 1 102 ? -5.524 -19.169 -9.498 1.00 63.31 102 VAL A N 1
ATOM 739 C CA . VAL A 1 102 ? -6.568 -20.176 -9.232 1.00 63.31 102 VAL A CA 1
ATOM 740 C C . VAL A 1 102 ? -6.186 -21.547 -9.806 1.00 63.31 102 VAL A C 1
ATOM 742 O O . VAL A 1 102 ? -6.439 -22.579 -9.195 1.00 63.31 102 VAL A O 1
ATOM 745 N N . ARG A 1 103 ? -5.511 -21.563 -10.958 1.00 61.88 103 ARG A N 1
ATOM 746 C CA . ARG A 1 103 ? -4.905 -22.746 -11.583 1.00 61.88 103 ARG A CA 1
ATOM 747 C C . ARG A 1 103 ? -3.486 -22.372 -11.995 1.00 61.88 103 ARG A C 1
ATOM 749 O O . ARG A 1 103 ? -3.326 -21.751 -13.035 1.00 61.88 103 ARG A O 1
ATOM 756 N N . GLY A 1 104 ? -2.497 -22.665 -11.144 1.00 52.88 104 GLY A N 1
ATOM 757 C CA . GLY A 1 104 ? -1.053 -22.583 -11.438 1.00 52.88 104 GLY A CA 1
ATOM 758 C C . GLY A 1 104 ? -0.637 -21.477 -12.418 1.00 52.88 104 GLY A C 1
ATOM 759 O O . GLY A 1 104 ? -0.395 -21.749 -13.589 1.00 52.88 104 GLY A O 1
ATOM 760 N N . GLY A 1 105 ? -0.593 -20.230 -11.952 1.00 44.94 105 GLY A N 1
ATOM 761 C CA . GLY A 1 105 ? -0.264 -19.074 -12.787 1.00 44.94 105 GLY A CA 1
ATOM 762 C C . GLY A 1 105 ? 1.219 -19.011 -13.155 1.00 44.94 105 GLY A C 1
ATOM 763 O O . GLY A 1 105 ? 2.058 -19.628 -12.499 1.00 44.94 105 GLY A O 1
ATOM 764 N N . ARG A 1 106 ? 1.530 -18.213 -14.185 1.00 48.66 106 ARG A N 1
ATOM 765 C CA . ARG A 1 106 ? 2.879 -17.922 -14.706 1.00 48.66 106 ARG A CA 1
ATOM 766 C C . ARG A 1 106 ? 3.719 -17.059 -13.747 1.00 48.66 106 ARG A C 1
ATOM 768 O O . ARG A 1 106 ? 4.333 -16.091 -14.169 1.00 48.66 106 ARG A O 1
ATOM 775 N N . ALA A 1 107 ? 3.735 -17.361 -12.454 1.00 53.59 107 ALA A N 1
ATOM 776 C CA . ALA A 1 107 ? 4.816 -16.862 -11.615 1.00 53.59 107 ALA A CA 1
ATOM 777 C C . ALA A 1 107 ? 6.058 -17.724 -11.912 1.00 53.59 107 ALA A C 1
ATOM 779 O O . ALA A 1 107 ? 5.911 -18.952 -11.989 1.00 53.59 107 ALA A O 1
ATOM 780 N N . PRO A 1 108 ? 7.263 -17.149 -12.094 1.00 44.00 108 PRO A N 1
ATOM 781 C CA . PRO A 1 108 ? 8.476 -17.951 -12.185 1.00 44.00 108 PRO A CA 1
ATOM 782 C C . PRO A 1 108 ? 8.535 -18.872 -10.962 1.00 44.00 108 PRO A C 1
ATOM 784 O O . PRO A 1 108 ? 8.303 -18.442 -9.829 1.00 44.00 108 PRO A O 1
ATOM 787 N N . ARG A 1 109 ? 8.762 -20.171 -11.195 1.00 38.78 109 ARG A N 1
ATOM 788 C CA . ARG A 1 109 ? 8.840 -21.173 -10.127 1.00 38.78 109 ARG A CA 1
ATOM 789 C C . ARG A 1 109 ? 9.972 -20.775 -9.180 1.00 38.78 109 ARG A C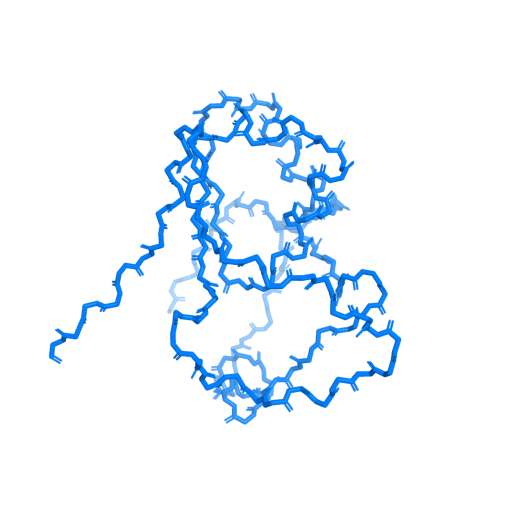 1
ATOM 791 O O . ARG A 1 109 ? 11.132 -21.059 -9.460 1.00 38.78 109 ARG A O 1
ATOM 798 N N . ARG A 1 110 ? 9.652 -20.139 -8.049 1.00 46.47 110 ARG A N 1
ATOM 799 C CA . ARG A 1 110 ? 10.632 -19.929 -6.979 1.00 46.47 110 ARG A CA 1
ATOM 800 C C . ARG A 1 110 ? 11.146 -21.297 -6.534 1.00 46.47 110 ARG A C 1
ATOM 802 O O . ARG A 1 110 ? 10.366 -22.159 -6.121 1.00 46.47 110 ARG A O 1
ATOM 809 N N . ARG A 1 111 ? 12.462 -21.501 -6.607 1.00 32.44 111 ARG A N 1
ATOM 810 C CA . ARG A 1 111 ? 13.126 -22.636 -5.963 1.00 32.44 111 ARG A CA 1
ATOM 811 C C . ARG A 1 111 ? 12.928 -22.475 -4.454 1.00 32.44 111 ARG A C 1
ATOM 813 O O . ARG A 1 111 ? 13.356 -21.481 -3.876 1.00 32.44 111 ARG A O 1
ATOM 820 N N . ARG A 1 112 ? 12.197 -23.411 -3.841 1.00 32.06 112 ARG A N 1
ATOM 821 C CA . ARG A 1 112 ? 11.869 -23.387 -2.406 1.00 32.06 112 ARG A CA 1
ATOM 822 C C . ARG A 1 112 ? 13.170 -23.441 -1.586 1.00 32.06 112 ARG A C 1
ATOM 824 O O . ARG A 1 112 ? 13.929 -24.390 -1.785 1.00 32.06 112 ARG A O 1
ATOM 831 N N . PRO A 1 113 ? 13.436 -22.498 -0.666 1.00 34.53 113 PRO A N 1
ATOM 832 C CA . PRO A 1 113 ? 14.462 -22.695 0.351 1.00 34.53 113 PRO A CA 1
ATOM 833 C C . PRO A 1 113 ? 14.039 -23.818 1.314 1.00 34.53 113 PRO A C 1
ATOM 835 O O . PRO A 1 113 ? 12.853 -24.010 1.593 1.00 34.53 113 PRO A O 1
ATOM 838 N N . SER A 1 114 ? 15.015 -24.587 1.800 1.00 35.41 114 SER A N 1
ATOM 839 C CA . SER A 1 114 ? 14.831 -25.821 2.582 1.00 35.41 114 SER A CA 1
ATOM 840 C C . SER A 1 114 ? 14.151 -25.632 3.946 1.00 35.41 114 SER A C 1
ATOM 842 O O . SER A 1 114 ? 13.682 -26.609 4.526 1.00 35.41 114 SER A O 1
ATOM 844 N N . SER A 1 115 ? 14.044 -24.400 4.452 1.00 33.97 115 SER A N 1
ATOM 845 C CA . SER A 1 115 ? 13.457 -24.094 5.765 1.00 33.97 115 SER A CA 1
ATOM 846 C C . SER A 1 115 ? 11.925 -24.111 5.792 1.00 33.97 115 SER A C 1
ATOM 848 O O . SER A 1 115 ? 11.323 -24.099 6.865 1.00 33.97 115 SER A O 1
ATOM 850 N N . TRP A 1 116 ? 11.265 -24.170 4.631 1.00 30.64 116 TRP A N 1
ATOM 851 C CA . TRP A 1 116 ? 9.808 -24.100 4.555 1.00 30.64 116 TRP A CA 1
ATOM 852 C C . TRP A 1 116 ? 9.173 -25.499 4.568 1.00 30.64 116 TRP A C 1
ATOM 854 O O . TRP A 1 116 ? 8.946 -26.128 3.526 1.00 30.64 116 TRP A O 1
ATOM 864 N N . ARG A 1 117 ? 8.860 -26.002 5.772 1.00 26.31 117 ARG A N 1
ATOM 865 C CA . ARG A 1 117 ? 7.984 -27.175 5.931 1.00 26.31 117 ARG A CA 1
ATOM 866 C C . ARG A 1 117 ? 6.599 -26.850 5.355 1.00 26.31 117 ARG A C 1
ATOM 868 O O . ARG A 1 117 ? 6.110 -25.737 5.541 1.00 26.31 117 ARG A O 1
ATOM 875 N N . PRO A 1 118 ? 5.947 -27.786 4.645 1.00 33.69 118 PRO A N 1
ATOM 876 C CA . PRO A 1 118 ? 4.615 -27.544 4.121 1.00 33.69 118 PRO A CA 1
ATOM 877 C C . PRO A 1 118 ? 3.639 -27.410 5.293 1.00 33.69 118 PRO A C 1
ATOM 879 O O . PRO A 1 118 ? 3.277 -28.405 5.921 1.00 33.69 118 PRO A O 1
ATOM 882 N N . ALA A 1 119 ? 3.173 -26.189 5.565 1.00 34.06 119 ALA A N 1
ATOM 883 C CA . ALA A 1 119 ? 1.869 -26.036 6.189 1.00 34.06 119 ALA A CA 1
ATOM 884 C C . ALA A 1 119 ? 0.873 -26.759 5.271 1.00 34.06 119 ALA A C 1
ATOM 886 O O . ALA A 1 119 ? 0.876 -26.553 4.053 1.00 34.06 119 ALA A O 1
ATOM 887 N N . ARG A 1 120 ? 0.132 -27.709 5.850 1.00 28.31 120 ARG A N 1
ATOM 888 C CA . ARG A 1 120 ? -0.820 -28.590 5.162 1.00 28.31 120 ARG A CA 1
ATOM 889 C C . ARG A 1 120 ? -1.621 -27.807 4.125 1.00 28.31 120 ARG A C 1
ATOM 891 O O . ARG A 1 120 ? -2.026 -26.685 4.404 1.00 28.31 120 ARG A O 1
ATOM 898 N N . ARG A 1 121 ? -1.862 -28.433 2.963 1.00 34.38 121 ARG A N 1
ATOM 899 C CA . ARG A 1 121 ? -2.794 -27.972 1.920 1.00 34.38 121 ARG A CA 1
ATOM 900 C C . ARG A 1 121 ? -4.031 -27.357 2.576 1.00 34.38 121 ARG A C 1
ATOM 902 O O . ARG A 1 121 ? -4.945 -28.080 2.963 1.00 34.38 121 ARG A O 1
ATOM 909 N N . SER A 1 122 ? -4.074 -26.036 2.679 1.00 29.91 122 SER A N 1
ATOM 910 C CA . SER A 1 122 ? -5.313 -25.330 2.929 1.00 29.91 122 SER A CA 1
ATOM 911 C C . SER A 1 122 ? -5.983 -25.209 1.573 1.00 29.91 122 SER A C 1
ATOM 913 O O . SER A 1 122 ? -5.751 -24.296 0.784 1.00 29.91 122 SER A O 1
ATOM 915 N N . THR A 1 123 ? -6.805 -26.205 1.256 1.00 29.05 123 THR A N 1
ATOM 916 C CA . THR A 1 123 ? -7.962 -25.973 0.400 1.00 29.05 123 THR A CA 1
ATOM 917 C C . THR A 1 123 ? -8.615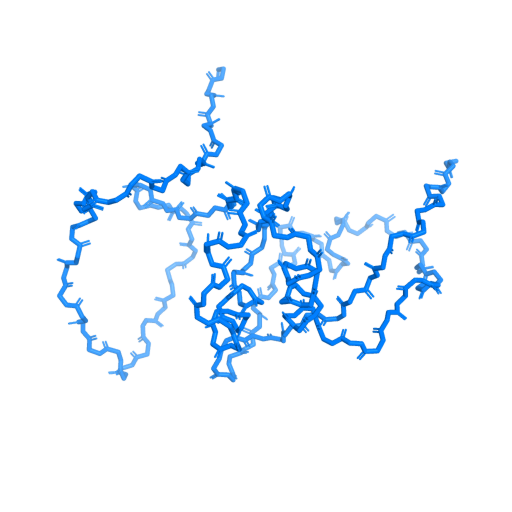 -24.702 0.930 1.00 29.05 123 THR A C 1
ATOM 919 O O . THR A 1 123 ? -9.048 -24.676 2.082 1.00 29.05 123 THR A O 1
ATOM 922 N N . CYS A 1 124 ? -8.601 -23.628 0.140 1.00 28.09 124 CYS A N 1
ATOM 923 C CA . CYS A 1 124 ? -9.287 -22.388 0.474 1.00 28.09 124 CYS A CA 1
ATOM 924 C C . CYS A 1 124 ? -10.790 -22.684 0.395 1.00 28.09 124 CYS A C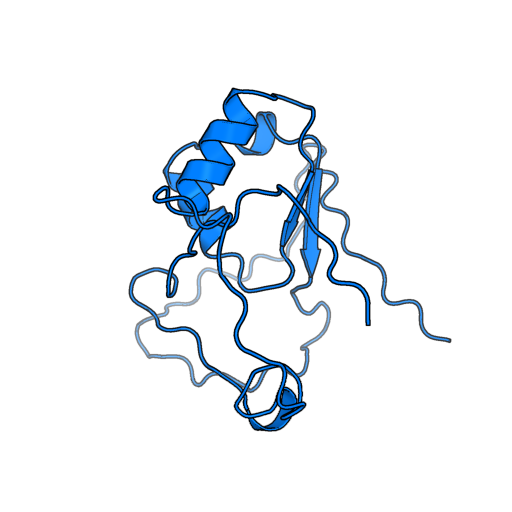 1
ATOM 926 O O . CYS A 1 124 ? -11.435 -22.484 -0.628 1.00 28.09 124 CYS A O 1
ATOM 928 N N . ARG A 1 125 ? -11.314 -23.301 1.456 1.00 23.17 125 ARG A N 1
ATOM 929 C CA . ARG A 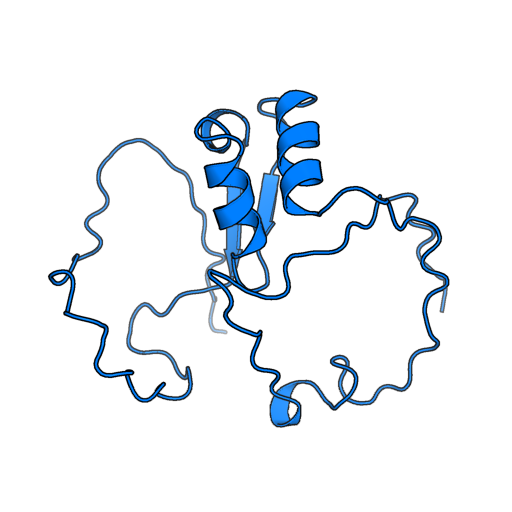1 125 ? -12.737 -23.432 1.714 1.00 23.17 125 ARG A CA 1
ATOM 930 C C . ARG A 1 125 ? -13.128 -22.101 2.333 1.00 23.17 125 ARG A C 1
ATOM 932 O O . ARG A 1 125 ? -12.584 -21.719 3.363 1.00 23.17 125 ARG A O 1
ATOM 939 N N . SER A 1 126 ? -14.006 -21.384 1.647 1.00 33.06 126 SER A N 1
ATOM 940 C CA . SER A 1 126 ? -14.658 -20.177 2.136 1.00 33.06 126 SER A CA 1
ATOM 941 C C . SER A 1 126 ? -15.276 -20.463 3.505 1.00 33.06 126 SER A C 1
ATOM 943 O O . SER A 1 126 ? -16.344 -21.066 3.595 1.00 33.06 126 SER A O 1
ATOM 945 N N . THR A 1 127 ? -14.584 -20.097 4.580 1.00 28.08 127 THR A N 1
ATOM 946 C CA . THR A 1 127 ? -15.160 -20.102 5.920 1.00 28.08 127 THR A CA 1
ATOM 947 C C . THR A 1 127 ? -15.853 -18.770 6.134 1.00 28.08 127 THR A C 1
ATOM 949 O O . THR A 1 127 ? -15.250 -17.700 6.098 1.00 28.08 127 THR A O 1
ATOM 952 N N . SER A 1 128 ? -17.160 -18.891 6.294 1.00 32.00 128 SER A N 1
ATOM 953 C CA . SER A 1 128 ? -18.171 -17.880 6.538 1.00 32.00 128 SER A CA 1
ATOM 954 C C . SER A 1 128 ? -17.871 -17.011 7.763 1.00 32.00 128 SER A C 1
ATOM 956 O O . SER A 1 128 ? -18.211 -17.362 8.887 1.00 32.00 128 SER A O 1
ATOM 958 N N . ARG A 1 129 ? -17.292 -15.838 7.523 1.00 27.12 129 ARG A N 1
ATOM 959 C CA . ARG A 1 129 ? -17.865 -14.541 7.913 1.00 27.12 129 ARG A CA 1
ATOM 960 C C . ARG A 1 129 ? -17.774 -13.684 6.653 1.00 27.12 129 ARG A C 1
ATOM 962 O O . ARG A 1 129 ? -16.841 -13.856 5.875 1.00 27.12 129 ARG A O 1
ATOM 969 N N . SER A 1 130 ? -18.783 -12.881 6.364 1.00 29.25 130 SER A N 1
ATOM 970 C CA . SER A 1 130 ? -18.975 -12.189 5.084 1.00 29.25 130 SER A CA 1
ATOM 971 C C . SER A 1 130 ? -17.898 -11.129 4.824 1.00 29.25 130 SER A C 1
ATOM 973 O O . SER A 1 130 ? -18.101 -9.947 5.064 1.00 29.25 130 SER A O 1
ATOM 975 N N . TRP A 1 131 ? -16.738 -11.561 4.332 1.00 39.28 131 TRP A N 1
ATOM 976 C CA . TRP A 1 131 ? -15.696 -10.700 3.785 1.00 39.28 131 TRP A CA 1
ATOM 977 C C . TRP A 1 131 ? -15.926 -10.604 2.278 1.00 39.28 131 TRP A C 1
ATOM 979 O O . TRP A 1 131 ? -15.684 -11.566 1.548 1.00 39.28 131 TRP A O 1
ATOM 989 N N . ALA A 1 132 ? -16.376 -9.451 1.786 1.00 31.19 132 ALA A N 1
ATOM 990 C CA . ALA A 1 132 ? -16.473 -9.193 0.350 1.00 31.19 132 ALA A CA 1
ATOM 991 C C . ALA A 1 132 ? -15.095 -8.806 -0.226 1.00 31.19 132 ALA A C 1
ATOM 993 O O . ALA A 1 132 ? -14.906 -7.719 -0.772 1.00 31.19 132 ALA A O 1
ATOM 994 N N . ALA A 1 133 ? -14.111 -9.703 -0.113 1.00 42.09 133 ALA A N 1
ATOM 995 C CA . ALA A 1 133 ? -12.871 -9.608 -0.876 1.00 42.09 133 ALA A CA 1
ATOM 996 C C . ALA A 1 133 ? -13.203 -9.835 -2.355 1.00 42.09 133 ALA A C 1
ATOM 998 O O . ALA A 1 133 ? -13.312 -10.967 -2.830 1.00 42.09 133 ALA A O 1
ATOM 999 N N . THR A 1 134 ? -13.420 -8.748 -3.087 1.00 37.66 134 THR A N 1
ATOM 1000 C CA . THR A 1 134 ? -13.737 -8.837 -4.510 1.00 37.66 134 THR A CA 1
ATOM 1001 C C . THR A 1 134 ? -12.442 -8.813 -5.299 1.00 37.66 134 THR A C 1
ATOM 1003 O O . THR A 1 134 ? -11.773 -7.784 -5.374 1.00 37.66 134 THR A O 1
ATOM 1006 N N . ARG A 1 135 ? -12.095 -9.949 -5.906 1.00 40.28 135 ARG A N 1
ATOM 1007 C CA . ARG A 1 135 ? -11.076 -9.987 -6.960 1.00 40.28 135 ARG A CA 1
ATOM 1008 C C . ARG A 1 135 ? -11.692 -9.424 -8.232 1.00 40.28 135 ARG A C 1
ATOM 1010 O O . ARG A 1 135 ? -12.803 -9.813 -8.582 1.00 40.28 135 ARG A O 1
ATOM 1017 N N . ALA A 1 136 ? -10.975 -8.545 -8.924 1.00 32.47 136 ALA A N 1
ATOM 1018 C CA . ALA A 1 136 ? -11.395 -8.092 -10.243 1.00 32.47 136 ALA A CA 1
ATOM 1019 C C . ALA A 1 136 ? -11.476 -9.308 -11.195 1.00 32.47 136 ALA A C 1
ATOM 1021 O O . ALA A 1 136 ? -10.473 -10.015 -11.353 1.00 32.47 136 ALA A O 1
ATOM 1022 N N . PRO A 1 137 ? -12.647 -9.616 -11.785 1.00 27.61 137 PRO A N 1
ATOM 1023 C CA . PRO A 1 137 ? -12.765 -10.707 -12.739 1.00 27.61 137 PRO A CA 1
ATOM 1024 C C . PRO A 1 137 ? -12.038 -10.337 -14.032 1.00 27.61 137 PRO A C 1
ATOM 1026 O O . PRO A 1 137 ? -12.274 -9.288 -14.624 1.00 27.61 137 PRO A O 1
ATOM 1029 N N . CYS A 1 138 ? -11.148 -11.218 -14.483 1.00 27.19 138 CYS A N 1
ATOM 1030 C CA . CYS A 1 138 ? -10.527 -11.108 -15.795 1.00 27.19 138 CYS A CA 1
ATOM 1031 C C . CYS A 1 138 ? -11.537 -11.631 -16.831 1.00 27.19 138 CYS A C 1
ATOM 1033 O O . CYS A 1 138 ? -11.643 -12.838 -17.050 1.00 27.19 138 CYS A O 1
ATOM 1035 N N . THR A 1 139 ? -12.350 -10.743 -17.403 1.00 29.91 139 THR A N 1
ATOM 1036 C CA . THR A 1 139 ? -13.250 -11.080 -18.513 1.00 29.91 139 THR A CA 1
ATOM 1037 C C . THR A 1 139 ? -12.424 -11.224 -19.787 1.00 29.91 139 THR A C 1
ATOM 1039 O O . THR A 1 139 ? -11.859 -10.245 -20.272 1.00 29.91 139 THR A O 1
ATOM 1042 N N . ARG A 1 140 ? -12.343 -12.444 -20.330 1.00 30.31 140 ARG A N 1
ATOM 1043 C CA . ARG A 1 140 ? -11.891 -12.660 -21.711 1.00 30.31 140 ARG A CA 1
ATOM 1044 C C . ARG A 1 140 ? -12.916 -12.033 -22.661 1.00 30.31 140 ARG A C 1
ATOM 1046 O O . ARG A 1 140 ? -14.095 -12.367 -22.560 1.00 30.31 140 ARG A O 1
ATOM 1053 N N . ARG A 1 141 ? -12.460 -11.155 -23.554 1.00 32.66 141 ARG A N 1
ATOM 1054 C CA . ARG A 1 141 ? -13.029 -11.074 -24.904 1.00 32.66 141 ARG A CA 1
ATOM 1055 C C . ARG A 1 141 ? -12.399 -12.171 -25.750 1.00 32.66 141 ARG A C 1
ATOM 1057 O O . ARG A 1 141 ? -11.229 -12.517 -25.461 1.00 32.66 141 ARG A O 1
#

Foldseek 3Di:
DDDPPDLDADAAEDQDAPPDGDDDDCVVQNPVNPVPPPDDDDPNPRYDPDHLLVVLLVVLVVQFLPAEAEAEDPCRSVVVNCVVPVCSLRRHVAYEYDDDDPPDDPDPPPPDDPPDDDPPPPPPDPDDDDHCHDYDDPDDD

pLDDT: mean 73.21, std 26.0, range [23.17, 97.38]

Radius of gyration: 18.11 Å; chains: 1; bounding box: 34×47×39 Å

Organism: NCBI:txid714136

Sequence (141 aa):
MERPACDVPLAKGAQGLAGGTADYVPQIHGEDGFGNANFPDPAYTTLVGTAAAQLTVDLARQHPGELTYIGLGPLTNLAIALLLDPDLPTRLTRIVWMGGAVRGGRAPRRRRPSSWRPARRSTCRSTSRSWAATRAPCTRR